Protein AF-A0A222PA37-F1 (afdb_monomer_lite)

Secondary structure (DSSP, 8-state):
-HHHHHTTS-EETTEEEEEEES-TTSEEEEETTTEEEEEEEEEEEETTTTEEEEEEEEEETTEEEEEETTEEEEGGG--

Sequence (79 aa):
MFKEFLEKCLRYGNLYILEETGDRKKVKRISKRHGKVTEASVLLFDSGTKRTTVNEIYLNSQGYFIIRDQKRLKLERFK

Foldseek 3Di:
DVVVLQVPFFDDVQKGFNDKDDDQVAFPDADPVQGTFHRMWTFMAGNVVRDTDIFTWHQDPVGIFTADPNDTGHPVNGD

Structure (mmCIF, N/CA/C/O backbone):
data_AF-A0A222PA37-F1
#
_entry.id   AF-A0A222PA37-F1
#
loop_
_atom_site.group_PDB
_atom_site.id
_atom_site.type_symbol
_atom_site.label_atom_id
_atom_site.label_alt_id
_atom_site.label_comp_id
_atom_site.label_asym_id
_atom_site.label_entity_id
_atom_site.label_seq_id
_atom_site.pdbx_PDB_ins_code
_atom_site.Cartn_x
_atom_site.Cartn_y
_atom_site.Cartn_z
_atom_site.occupancy
_atom_site.B_iso_or_equiv
_atom_site.auth_seq_id
_atom_site.auth_comp_id
_atom_site.auth_asym_id
_atom_site.auth_atom_id
_atom_site.pdbx_PDB_model_num
ATOM 1 N N . MET A 1 1 ? -19.694 -3.213 13.089 1.00 82.25 1 MET A N 1
ATOM 2 C CA . MET A 1 1 ? -19.601 -1.728 13.048 1.00 82.25 1 MET A CA 1
ATOM 3 C C . MET A 1 1 ? -18.302 -1.310 12.339 1.00 82.25 1 MET A C 1
ATOM 5 O O . MET A 1 1 ? -17.346 -2.069 12.391 1.00 82.25 1 MET A O 1
ATOM 9 N N . PHE A 1 2 ? -18.216 -0.142 11.678 1.00 86.56 2 PHE A N 1
ATOM 10 C CA . PHE A 1 2 ? -17.011 0.266 10.907 1.00 86.56 2 PHE A CA 1
ATOM 11 C C . PHE A 1 2 ? -15.711 0.266 11.737 1.00 86.56 2 PHE A C 1
ATOM 13 O O . PHE A 1 2 ? -14.647 -0.080 11.238 1.00 86.56 2 PHE A O 1
ATOM 20 N N . LYS A 1 3 ? -15.804 0.576 13.034 1.00 88.25 3 LYS A N 1
ATOM 21 C CA . LYS A 1 3 ? -14.668 0.525 13.964 1.00 88.25 3 LYS A CA 1
ATOM 22 C C . LYS A 1 3 ? -14.105 -0.894 14.145 1.00 88.25 3 LYS A C 1
ATOM 24 O O . LYS A 1 3 ? -12.903 -1.081 14.031 1.00 88.25 3 LYS A O 1
ATOM 29 N N . GLU A 1 4 ? -14.973 -1.885 14.335 1.00 92.94 4 GLU A N 1
ATOM 30 C CA . GLU A 1 4 ? -14.585 -3.304 14.453 1.00 92.94 4 GLU A CA 1
ATOM 31 C C . GLU A 1 4 ? -13.956 -3.836 13.158 1.00 92.94 4 GLU A C 1
ATOM 33 O O . GLU A 1 4 ? -13.145 -4.757 13.183 1.00 92.94 4 GLU A O 1
ATOM 38 N N . PHE A 1 5 ? -14.341 -3.269 12.010 1.00 93.12 5 PHE A N 1
ATOM 39 C CA . PHE A 1 5 ? -13.705 -3.572 10.731 1.00 93.12 5 PHE A CA 1
ATOM 40 C C . PHE A 1 5 ? -12.278 -3.008 10.672 1.00 93.12 5 PHE A C 1
ATOM 42 O O . PHE A 1 5 ? -11.352 -3.736 10.318 1.00 93.12 5 PHE A O 1
ATOM 49 N N . LEU A 1 6 ? -12.076 -1.750 11.082 1.00 93.38 6 LEU A N 1
ATOM 50 C CA . LEU A 1 6 ? -10.747 -1.125 11.110 1.00 93.38 6 LEU A CA 1
ATOM 51 C C . LEU A 1 6 ? -9.770 -1.834 12.054 1.00 93.38 6 LEU A C 1
ATOM 53 O O . LEU A 1 6 ? -8.587 -1.913 11.739 1.00 93.38 6 LEU A O 1
ATOM 57 N N . GLU A 1 7 ? -10.247 -2.380 13.173 1.00 91.25 7 GLU A N 1
ATOM 58 C CA . GLU A 1 7 ? -9.418 -3.147 14.118 1.00 91.25 7 GLU A CA 1
ATOM 59 C C . GLU A 1 7 ? -8.818 -4.423 13.503 1.00 91.25 7 GLU A C 1
ATOM 61 O O . GLU A 1 7 ? -7.812 -4.925 13.998 1.00 91.25 7 GLU A O 1
ATOM 66 N N . LYS A 1 8 ? -9.399 -4.924 12.406 1.00 93.69 8 LYS A N 1
ATOM 67 C CA . LYS A 1 8 ? -8.903 -6.090 11.657 1.00 93.69 8 LYS A CA 1
ATOM 68 C C . LYS A 1 8 ? -8.005 -5.713 10.475 1.00 93.69 8 LYS A C 1
ATOM 70 O O . LYS A 1 8 ? -7.432 -6.598 9.846 1.00 93.69 8 LYS A O 1
ATOM 75 N N . CYS A 1 9 ? -7.919 -4.428 10.135 1.00 95.50 9 CYS A N 1
ATOM 76 C CA . CYS A 1 9 ? -7.157 -3.945 8.988 1.00 95.50 9 CYS A CA 1
ATOM 77 C C . CYS A 1 9 ? -5.681 -3.747 9.353 1.00 95.50 9 CYS A C 1
ATOM 79 O O . CYS A 1 9 ? -5.365 -3.261 10.439 1.00 95.50 9 CYS A O 1
ATOM 81 N N . L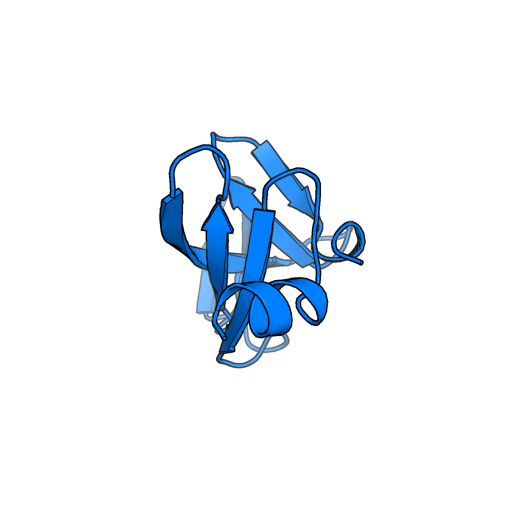EU A 1 10 ? -4.780 -4.025 8.405 1.00 96.50 10 LEU A N 1
ATOM 82 C CA . LEU A 1 10 ? -3.360 -3.701 8.558 1.00 96.50 10 LEU A CA 1
ATOM 83 C C . LEU A 1 10 ? -3.183 -2.186 8.692 1.00 96.50 10 LEU A C 1
ATOM 85 O O . LEU A 1 10 ? -3.704 -1.422 7.867 1.00 96.50 10 LEU A O 1
ATOM 89 N N . ARG A 1 11 ? -2.410 -1.743 9.688 1.00 95.81 11 ARG A N 1
ATOM 90 C CA . ARG A 1 11 ? -2.258 -0.317 9.994 1.00 95.81 11 ARG A CA 1
ATOM 91 C C . ARG A 1 11 ? -0.815 0.152 10.120 1.00 95.81 11 ARG A C 1
ATOM 93 O O . ARG A 1 11 ? 0.078 -0.576 10.545 1.00 95.81 11 ARG A O 1
ATOM 100 N N . TYR A 1 12 ? -0.605 1.425 9.804 1.00 95.69 12 TYR A N 1
ATOM 101 C CA . TYR A 1 12 ? 0.638 2.147 10.054 1.00 95.69 12 TYR A CA 1
ATOM 102 C C . TYR A 1 12 ? 0.325 3.580 10.499 1.00 95.69 12 TYR A C 1
ATOM 104 O O . TYR A 1 12 ? -0.086 4.426 9.702 1.00 95.69 12 TYR A O 1
ATOM 112 N N . GLY A 1 13 ? 0.495 3.858 11.794 1.00 93.88 13 GLY A N 1
ATOM 113 C CA . GLY A 1 13 ? 0.044 5.119 12.389 1.00 93.88 13 GLY A CA 1
ATOM 114 C C . GLY A 1 13 ? -1.476 5.280 12.259 1.00 93.88 13 GLY A C 1
ATOM 115 O O . GLY A 1 13 ? -2.225 4.417 12.709 1.00 93.88 13 GLY A O 1
ATOM 116 N N . ASN A 1 14 ? -1.915 6.364 11.613 1.00 95.31 14 ASN A N 1
ATOM 117 C CA . ASN A 1 14 ? -3.331 6.665 11.345 1.00 95.31 14 ASN A CA 1
ATOM 118 C C . ASN A 1 14 ? -3.857 6.036 10.043 1.00 95.31 14 ASN A C 1
ATOM 120 O O . ASN A 1 14 ? -4.987 6.305 9.640 1.00 95.31 14 ASN A O 1
ATOM 124 N N . LEU A 1 15 ? -3.029 5.260 9.343 1.00 96.69 15 LEU A N 1
ATOM 125 C CA . LEU A 1 15 ? -3.347 4.721 8.027 1.00 96.69 15 LEU A CA 1
ATOM 126 C C . LEU A 1 15 ? -3.774 3.261 8.134 1.00 96.69 15 LEU A C 1
ATOM 128 O O . LEU A 1 15 ? -3.061 2.473 8.749 1.00 96.69 15 LEU A O 1
ATOM 132 N N . TYR A 1 16 ? -4.877 2.907 7.483 1.00 97.50 16 TYR A N 1
ATOM 133 C CA . TYR A 1 16 ? -5.463 1.567 7.463 1.00 97.50 16 TYR A CA 1
ATOM 134 C C . TYR A 1 16 ? -5.625 1.108 6.018 1.00 97.50 16 TYR A C 1
ATOM 136 O O . TYR A 1 16 ? -6.250 1.805 5.215 1.00 97.50 16 TYR A O 1
ATOM 144 N N . ILE A 1 17 ? -5.070 -0.053 5.677 1.00 97.69 17 ILE A N 1
ATOM 145 C CA . ILE A 1 17 ? -5.336 -0.690 4.385 1.00 97.69 17 ILE A CA 1
ATOM 146 C C . ILE A 1 17 ? -6.697 -1.368 4.494 1.00 97.69 17 ILE A C 1
ATOM 148 O O . ILE A 1 17 ? -6.841 -2.348 5.220 1.00 97.69 17 ILE A O 1
ATOM 152 N N . LEU A 1 18 ? -7.688 -0.817 3.796 1.00 97.12 18 LEU A N 1
ATOM 153 C CA . LEU A 1 18 ? -9.044 -1.360 3.773 1.00 97.12 18 LEU A CA 1
ATOM 154 C C . LEU A 1 18 ? -9.160 -2.532 2.801 1.00 97.12 18 LEU A C 1
ATOM 156 O O . LEU A 1 18 ? -9.879 -3.490 3.060 1.00 97.12 18 LEU A O 1
ATOM 160 N N . GLU A 1 19 ? -8.468 -2.424 1.671 1.00 96.69 19 GLU A N 1
ATOM 161 C CA . GLU A 1 19 ? -8.519 -3.393 0.586 1.00 96.69 19 GLU A CA 1
ATOM 162 C C . GLU A 1 19 ? -7.234 -3.312 -0.235 1.00 96.69 19 GLU A C 1
ATOM 164 O O . GLU A 1 19 ? -6.631 -2.243 -0.376 1.00 96.69 19 GLU A O 1
ATOM 169 N N . GLU A 1 20 ? -6.840 -4.442 -0.806 1.00 97.38 20 GLU A N 1
ATOM 170 C CA . GLU A 1 20 ? -5.876 -4.498 -1.889 1.00 97.38 20 GLU A CA 1
ATOM 171 C C . GLU A 1 20 ? -6.500 -5.164 -3.110 1.00 97.38 20 GLU A C 1
ATOM 173 O O . GLU A 1 20 ? -7.112 -6.224 -3.006 1.00 97.38 20 GLU A O 1
ATOM 178 N N . THR A 1 21 ? -6.297 -4.557 -4.273 1.00 97.75 21 THR A N 1
ATOM 179 C CA . THR A 1 21 ? -6.824 -5.027 -5.553 1.00 97.75 21 THR A CA 1
ATOM 180 C C . THR A 1 21 ? -5.697 -5.194 -6.564 1.00 97.75 21 THR A C 1
ATOM 182 O O . THR A 1 21 ? -4.751 -4.408 -6.557 1.00 97.75 21 THR A O 1
ATOM 185 N N . GLY A 1 22 ? -5.836 -6.140 -7.496 1.00 96.88 22 GLY A N 1
ATOM 186 C CA . GLY A 1 22 ? -4.899 -6.345 -8.609 1.00 96.88 22 GLY A CA 1
ATOM 187 C C . GLY A 1 22 ? -3.728 -7.281 -8.289 1.00 96.88 22 GLY A C 1
ATOM 188 O O . GLY A 1 22 ? -3.732 -7.984 -7.282 1.00 96.88 22 GLY A O 1
ATOM 189 N N . ASP A 1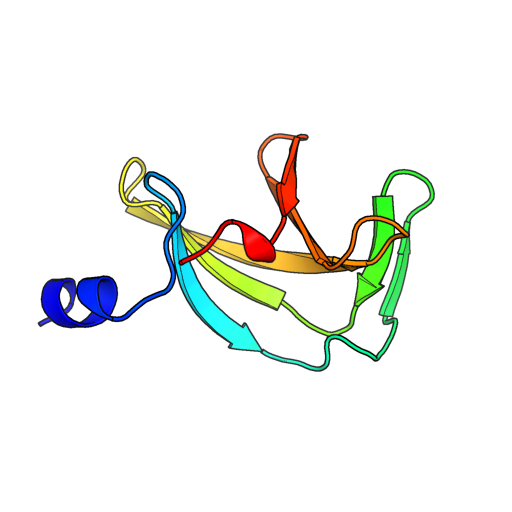 23 ? -2.728 -7.316 -9.177 1.00 96.44 23 ASP A N 1
ATOM 190 C CA . ASP A 1 23 ? -1.573 -8.219 -9.076 1.00 96.44 23 ASP A CA 1
ATOM 191 C C . ASP A 1 23 ? -0.266 -7.442 -8.843 1.00 96.44 23 ASP A C 1
ATOM 193 O O . ASP A 1 23 ? 0.222 -6.713 -9.713 1.00 96.44 23 ASP A O 1
ATOM 197 N N . ARG A 1 24 ? 0.336 -7.634 -7.661 1.00 95.44 24 ARG A N 1
ATOM 198 C CA . ARG A 1 24 ? 1.615 -7.013 -7.276 1.00 95.44 24 ARG A CA 1
ATOM 199 C C . ARG A 1 24 ? 2.783 -7.441 -8.175 1.00 95.44 24 ARG A C 1
ATOM 201 O O . ARG A 1 24 ? 3.776 -6.720 -8.259 1.00 95.44 24 ARG A O 1
ATOM 208 N N . LYS A 1 25 ? 2.713 -8.613 -8.815 1.00 94.88 25 LYS A N 1
ATOM 209 C CA . LYS A 1 25 ? 3.798 -9.162 -9.645 1.00 94.88 25 LYS A CA 1
ATOM 210 C C . LYS A 1 25 ? 3.783 -8.601 -11.063 1.00 94.88 25 LYS A C 1
ATOM 212 O O . LYS A 1 25 ? 4.838 -8.537 -11.698 1.00 94.88 25 LYS A O 1
ATOM 217 N N . LYS A 1 26 ? 2.616 -8.187 -11.560 1.00 96.94 26 LYS A N 1
ATOM 218 C CA . LYS A 1 26 ? 2.481 -7.603 -12.896 1.00 96.94 26 LYS A CA 1
ATOM 219 C C . LYS A 1 26 ? 2.869 -6.137 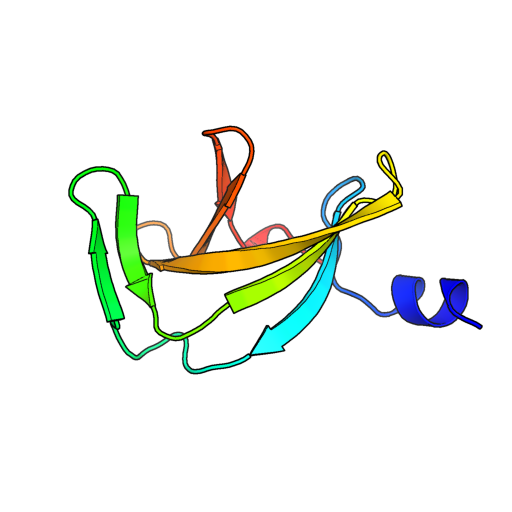-12.877 1.00 96.94 26 LYS A C 1
ATOM 221 O O . LYS A 1 26 ? 2.441 -5.369 -12.019 1.00 96.94 26 LYS A O 1
ATOM 226 N N . VAL A 1 27 ? 3.708 -5.749 -13.830 1.00 95.50 27 VAL A N 1
ATOM 227 C CA . VAL A 1 27 ? 4.188 -4.374 -13.973 1.00 95.50 27 VAL A CA 1
ATOM 228 C C . VAL A 1 27 ? 3.308 -3.661 -14.987 1.00 95.50 27 VAL A C 1
ATOM 230 O O . VAL A 1 27 ? 3.332 -3.999 -16.164 1.00 95.50 27 VAL A O 1
ATOM 233 N N . LYS A 1 28 ? 2.592 -2.632 -14.532 1.00 95.94 28 LYS A N 1
ATOM 234 C CA . LYS A 1 28 ? 1.771 -1.756 -15.374 1.00 95.94 28 LYS A CA 1
ATOM 235 C C . LYS A 1 28 ? 2.627 -0.769 -16.168 1.00 95.94 28 LYS A C 1
ATOM 237 O O . LYS A 1 28 ? 2.377 -0.529 -17.342 1.00 95.94 28 LYS A O 1
ATOM 242 N N . ARG A 1 29 ? 3.614 -0.139 -15.514 1.00 95.88 29 ARG A N 1
ATOM 243 C CA . ARG A 1 29 ? 4.546 0.825 -16.138 1.00 95.88 29 ARG A CA 1
ATOM 244 C C . ARG A 1 29 ? 5.809 1.032 -15.305 1.00 95.88 29 ARG A C 1
ATOM 246 O O . ARG A 1 29 ? 5.860 0.652 -14.139 1.00 95.88 29 ARG A O 1
ATOM 253 N N . ILE A 1 30 ? 6.812 1.707 -15.867 1.00 94.31 30 ILE A N 1
ATOM 254 C CA . ILE A 1 30 ? 8.034 2.101 -15.148 1.00 94.31 30 ILE A CA 1
ATOM 255 C C . ILE A 1 30 ? 8.034 3.617 -14.923 1.00 94.31 30 ILE A C 1
ATOM 257 O O . ILE A 1 30 ? 7.981 4.402 -15.865 1.00 94.31 30 ILE A O 1
ATOM 261 N N . SER A 1 31 ? 8.116 4.037 -13.662 1.00 89.50 31 SER A N 1
ATOM 262 C CA . SER A 1 31 ? 8.338 5.425 -13.257 1.00 89.50 31 SER A CA 1
ATOM 263 C C . SER A 1 31 ? 9.833 5.700 -13.121 1.00 89.50 31 SER A C 1
ATOM 265 O O . SER A 1 31 ? 10.509 5.063 -12.313 1.00 89.50 31 SER A O 1
ATOM 267 N N . LYS A 1 32 ? 10.346 6.713 -13.830 1.00 88.38 32 LYS A N 1
ATOM 268 C CA . LYS A 1 32 ? 11.757 7.132 -13.717 1.00 88.38 32 LYS A CA 1
ATOM 269 C C . LYS A 1 32 ? 12.154 7.502 -12.280 1.00 88.38 32 LYS A C 1
ATOM 271 O O . LYS A 1 32 ? 13.278 7.246 -11.871 1.00 88.38 32 LYS A O 1
ATOM 276 N N . ARG A 1 33 ? 11.231 8.077 -11.498 1.00 87.69 33 ARG A N 1
ATOM 277 C CA . ARG A 1 33 ? 11.493 8.549 -10.124 1.00 87.69 33 ARG A CA 1
ATOM 278 C C . ARG A 1 33 ? 11.273 7.473 -9.057 1.00 87.69 33 ARG A C 1
ATOM 280 O O . ARG A 1 33 ? 11.894 7.509 -7.991 1.00 87.69 33 A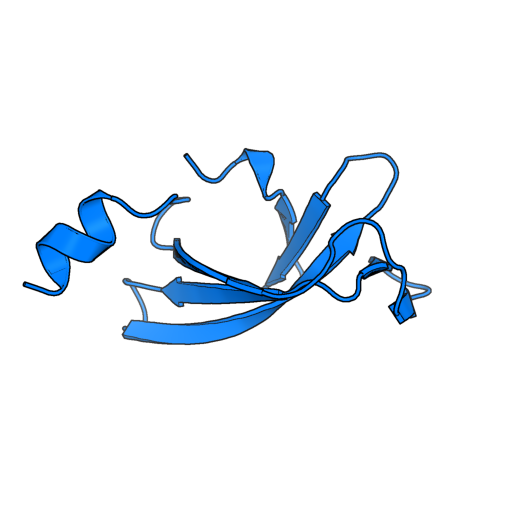RG A O 1
ATOM 287 N N . HIS A 1 34 ? 10.357 6.540 -9.307 1.00 86.94 34 HIS A N 1
ATOM 288 C CA . HIS A 1 34 ? 9.843 5.645 -8.269 1.00 86.94 34 HIS A CA 1
ATOM 289 C C . HIS A 1 34 ? 9.960 4.153 -8.600 1.00 86.94 34 HIS A C 1
ATOM 291 O O . HIS A 1 34 ? 9.633 3.336 -7.755 1.00 86.94 34 HIS A O 1
ATOM 2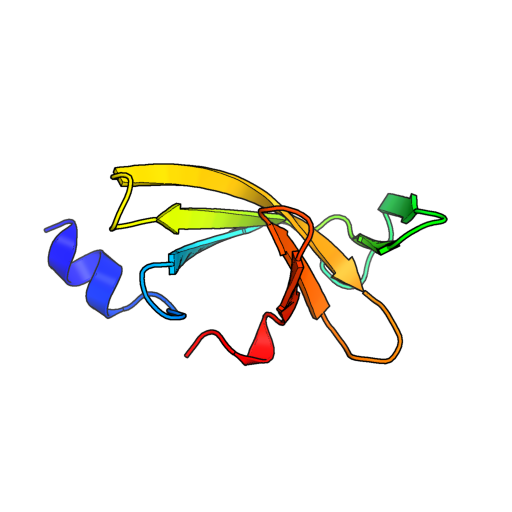97 N N . GLY A 1 35 ? 10.479 3.765 -9.762 1.00 90.56 35 GLY A N 1
ATOM 298 C CA . GLY A 1 35 ? 10.650 2.357 -10.124 1.00 90.56 35 GLY A CA 1
ATOM 299 C C . GLY A 1 35 ? 9.404 1.751 -10.769 1.00 90.56 35 GLY A C 1
ATOM 300 O O . GLY A 1 35 ? 8.658 2.442 -11.461 1.00 90.56 35 GLY A O 1
ATOM 301 N N . LYS A 1 36 ? 9.199 0.442 -10.598 1.00 96.75 36 LYS A N 1
ATOM 302 C CA . LYS A 1 36 ? 8.127 -0.294 -11.283 1.00 96.75 36 LYS A CA 1
ATOM 303 C C . LYS A 1 36 ? 6.793 -0.011 -10.601 1.00 96.75 36 LYS A C 1
ATOM 305 O O . LYS A 1 36 ? 6.666 -0.230 -9.403 1.00 96.75 36 LYS A O 1
ATOM 310 N N . VAL A 1 37 ? 5.811 0.457 -11.358 1.00 97.25 37 VAL A N 1
ATOM 311 C CA . VAL A 1 37 ? 4.421 0.563 -10.908 1.00 97.25 37 VAL A CA 1
ATOM 312 C C . VAL A 1 37 ? 3.730 -0.747 -11.245 1.00 97.25 37 VAL A C 1
ATOM 314 O O . VAL A 1 37 ? 3.770 -1.183 -12.398 1.00 97.25 37 VAL A O 1
ATOM 317 N N . THR A 1 38 ? 3.140 -1.384 -10.243 1.00 97.81 38 THR A N 1
ATOM 318 C CA . THR A 1 38 ? 2.452 -2.669 -10.399 1.00 97.81 38 THR A CA 1
ATOM 319 C C . THR A 1 38 ? 1.018 -2.468 -10.900 1.00 97.81 38 THR A C 1
ATOM 321 O O . THR A 1 38 ? 0.537 -1.336 -10.986 1.00 97.81 38 THR A O 1
ATOM 324 N N . GLU A 1 39 ? 0.333 -3.551 -11.255 1.00 97.56 39 GLU A N 1
ATOM 325 C CA . GLU A 1 39 ? -1.116 -3.532 -11.502 1.00 97.56 39 GLU A CA 1
ATOM 326 C C . GLU A 1 39 ? -1.936 -3.513 -10.204 1.00 97.56 39 GLU A C 1
ATOM 328 O O . GLU A 1 39 ? -3.153 -3.350 -10.259 1.00 97.56 39 GLU A O 1
ATOM 333 N N . ALA A 1 40 ? -1.289 -3.657 -9.043 1.00 98.12 40 ALA A N 1
ATOM 334 C CA . ALA A 1 40 ? -1.956 -3.616 -7.755 1.00 98.12 40 ALA A CA 1
ATOM 335 C C . ALA A 1 40 ? -2.092 -2.199 -7.185 1.00 98.12 40 ALA A C 1
ATOM 337 O O . ALA A 1 40 ? -1.260 -1.308 -7.401 1.00 98.12 40 ALA A O 1
ATOM 338 N N . SER A 1 41 ? -3.130 -2.018 -6.377 1.00 97.88 41 SER A N 1
ATOM 339 C CA . SER A 1 41 ? -3.386 -0.811 -5.599 1.00 97.88 41 SER A CA 1
ATOM 340 C C . SER A 1 41 ? -3.987 -1.149 -4.245 1.00 97.88 41 SER A C 1
ATOM 342 O O . SER A 1 41 ? -4.670 -2.157 -4.099 1.00 97.88 41 SER A O 1
ATOM 344 N N . VAL A 1 42 ? -3.776 -0.269 -3.272 1.00 97.88 42 VAL A N 1
ATOM 345 C CA . VAL A 1 42 ? -4.436 -0.344 -1.965 1.00 97.88 42 VAL A CA 1
ATOM 346 C C . VAL A 1 42 ? -5.440 0.784 -1.799 1.00 97.88 42 VAL A C 1
ATOM 348 O O . VAL A 1 42 ? -5.157 1.941 -2.134 1.00 97.88 42 VAL A O 1
ATOM 351 N N . LEU A 1 43 ? -6.595 0.452 -1.233 1.00 97.81 43 LEU A N 1
ATOM 352 C CA . LEU A 1 43 ? -7.540 1.415 -0.699 1.00 97.81 43 LEU A CA 1
ATOM 353 C C . LEU A 1 43 ? -7.110 1.764 0.725 1.00 97.81 43 LEU A C 1
ATOM 355 O O . LEU A 1 43 ? -7.157 0.935 1.632 1.00 97.81 43 LEU A O 1
ATOM 359 N N . LEU A 1 44 ? -6.656 2.995 0.915 1.00 97.25 44 LEU A N 1
ATOM 360 C CA . LEU A 1 44 ? -6.044 3.447 2.153 1.00 97.25 44 LEU A CA 1
ATOM 361 C C . LEU A 1 44 ? -6.956 4.448 2.853 1.00 97.25 44 LEU A C 1
ATOM 363 O O . LEU A 1 44 ? -7.220 5.523 2.317 1.00 97.25 44 LEU A O 1
ATOM 367 N N . PHE A 1 45 ? -7.387 4.126 4.064 1.00 97.06 45 PHE A N 1
ATOM 368 C CA . PHE A 1 45 ? -8.106 5.044 4.937 1.00 97.06 45 PHE A CA 1
ATOM 369 C C . PHE A 1 45 ? -7.147 5.753 5.886 1.00 97.06 45 PHE A C 1
ATOM 371 O O . PHE A 1 45 ? -6.273 5.130 6.480 1.00 97.06 45 PHE A O 1
ATOM 378 N N . ASP A 1 46 ? -7.314 7.059 6.040 1.00 96.12 46 ASP A N 1
ATOM 379 C CA . ASP A 1 46 ? -6.594 7.872 7.013 1.00 96.12 46 ASP A CA 1
ATOM 380 C C . ASP A 1 46 ? -7.561 8.341 8.095 1.00 96.12 46 ASP A C 1
ATOM 382 O O . ASP A 1 46 ? -8.431 9.173 7.839 1.00 96.12 46 ASP A O 1
ATOM 386 N N . SER A 1 47 ? -7.402 7.826 9.313 1.00 95.12 47 SER A N 1
ATOM 387 C CA . SER A 1 47 ? -8.267 8.177 10.438 1.00 95.12 47 SER A CA 1
ATOM 388 C C . SER A 1 47 ? -8.073 9.614 10.924 1.00 95.12 47 SER A C 1
ATOM 390 O O . SER A 1 47 ? -8.978 10.159 11.551 1.00 95.12 47 SER A O 1
ATOM 392 N N . GLY A 1 48 ? -6.923 10.235 10.641 1.00 94.69 48 GLY A N 1
ATOM 393 C CA . GLY A 1 48 ? -6.645 11.625 11.000 1.00 94.69 48 GLY A CA 1
ATOM 394 C C . GLY A 1 48 ? -7.427 12.608 10.132 1.00 94.69 48 GLY A C 1
ATOM 395 O O . GLY A 1 48 ? -7.989 13.572 10.643 1.00 94.69 48 GLY A O 1
ATOM 396 N N . THR A 1 49 ? -7.515 12.338 8.827 1.00 95.44 49 THR A N 1
ATOM 397 C CA . THR A 1 49 ? -8.249 13.188 7.868 1.00 95.44 49 THR A CA 1
ATOM 398 C C . THR A 1 49 ? -9.647 12.669 7.524 1.00 95.44 49 THR A C 1
ATOM 400 O O . THR A 1 49 ? -10.420 13.380 6.883 1.00 95.44 49 THR A O 1
ATOM 403 N N . LYS A 1 50 ? -9.982 11.444 7.949 1.00 95.25 50 LYS A N 1
ATOM 404 C CA . LYS A 1 50 ? -11.202 10.694 7.601 1.00 95.25 50 LYS A CA 1
ATOM 405 C C . LYS A 1 50 ? -11.399 10.514 6.091 1.00 95.25 50 LYS A C 1
ATOM 407 O O . LYS A 1 50 ? -12.530 10.447 5.616 1.00 95.25 50 LYS A O 1
ATOM 412 N N . ARG A 1 51 ? -10.305 10.451 5.327 1.00 95.44 51 ARG A N 1
ATOM 413 C CA . ARG A 1 51 ? -10.332 10.296 3.867 1.00 95.44 51 ARG A CA 1
ATOM 414 C C . ARG A 1 51 ? -9.849 8.921 3.450 1.00 95.44 51 ARG A C 1
ATOM 416 O O . ARG A 1 51 ? -8.936 8.364 4.057 1.00 95.44 51 ARG A O 1
ATOM 423 N N . THR A 1 52 ? -10.413 8.439 2.353 1.00 96.75 52 THR A N 1
ATOM 424 C CA . THR A 1 52 ? -9.973 7.218 1.686 1.00 96.75 52 THR A CA 1
ATOM 425 C C . THR A 1 52 ? -9.340 7.575 0.349 1.00 96.75 52 THR A C 1
ATOM 427 O O . THR A 1 52 ? -9.892 8.379 -0.400 1.00 96.75 52 THR A O 1
ATOM 430 N N . THR A 1 53 ? -8.182 6.997 0.041 1.00 96.56 53 THR A N 1
ATOM 431 C CA . THR A 1 53 ? -7.499 7.193 -1.242 1.00 96.56 53 THR A CA 1
ATOM 432 C C . THR A 1 53 ? -7.038 5.868 -1.827 1.00 96.56 53 THR A C 1
ATOM 434 O O . THR A 1 53 ? -6.558 4.989 -1.113 1.00 96.56 53 THR A O 1
ATOM 437 N N . VAL A 1 54 ? -7.162 5.728 -3.145 1.00 97.12 54 VAL A N 1
ATOM 438 C CA . VAL A 1 54 ? -6.568 4.606 -3.879 1.00 97.12 54 VAL A CA 1
ATOM 439 C C . VAL A 1 54 ? -5.116 4.952 -4.179 1.00 97.12 54 VAL A C 1
ATOM 441 O O . VAL A 1 54 ? -4.829 6.016 -4.727 1.00 97.12 54 VAL A O 1
ATOM 444 N N . ASN A 1 55 ? -4.196 4.064 -3.814 1.00 97.00 55 ASN A N 1
ATOM 445 C CA . ASN A 1 55 ? -2.766 4.262 -4.016 1.00 97.00 55 ASN A CA 1
ATOM 446 C C . ASN A 1 55 ? -2.197 3.089 -4.811 1.00 97.00 55 ASN A C 1
ATOM 448 O O . ASN A 1 55 ? -2.325 1.939 -4.398 1.00 97.00 55 ASN A O 1
ATOM 452 N N . GLU A 1 56 ? -1.547 3.379 -5.938 1.00 97.25 56 GLU A N 1
ATOM 453 C CA . GLU A 1 56 ? -0.824 2.364 -6.708 1.00 97.25 56 GLU A CA 1
ATOM 454 C C . GLU A 1 56 ? 0.327 1.779 -5.879 1.00 97.25 56 GLU A C 1
ATOM 456 O O . GLU A 1 56 ? 1.018 2.501 -5.150 1.00 97.25 56 GLU A O 1
ATOM 461 N N . ILE A 1 57 ? 0.558 0.475 -6.027 1.00 97.94 57 ILE A N 1
ATOM 462 C CA . ILE A 1 57 ? 1.695 -0.206 -5.416 1.00 97.94 57 ILE A CA 1
ATOM 463 C C . ILE A 1 57 ? 2.886 -0.148 -6.372 1.00 97.94 57 ILE A C 1
ATOM 465 O O . ILE A 1 57 ? 2.790 -0.464 -7.560 1.00 97.94 57 ILE A O 1
ATOM 469 N N . TYR A 1 58 ? 4.031 0.234 -5.824 1.00 97.50 58 TYR A N 1
ATOM 470 C CA . TYR A 1 58 ? 5.318 0.307 -6.495 1.00 97.50 58 TYR A CA 1
ATOM 471 C C . TYR A 1 58 ? 6.236 -0.803 -5.981 1.00 97.50 58 TYR A C 1
ATOM 473 O O . TYR A 1 58 ? 6.141 -1.218 -4.825 1.00 97.50 58 TYR A O 1
ATOM 481 N N . LEU A 1 59 ? 7.158 -1.246 -6.832 1.00 95.94 59 LEU A N 1
ATOM 482 C CA . LEU A 1 59 ? 8.189 -2.231 -6.524 1.00 95.94 59 LEU A CA 1
ATOM 483 C C . LEU A 1 59 ? 9.571 -1.697 -6.917 1.00 95.94 59 LEU A C 1
ATOM 485 O O . LEU A 1 59 ? 9.797 -1.235 -8.042 1.00 95.94 59 LEU A O 1
ATOM 489 N N . ASN A 1 60 ? 10.523 -1.810 -5.993 1.00 92.56 60 ASN A N 1
ATOM 490 C CA . ASN A 1 60 ? 11.949 -1.620 -6.249 1.00 92.56 60 ASN A CA 1
ATOM 491 C C . ASN A 1 60 ? 12.781 -2.635 -5.438 1.00 92.56 60 ASN A C 1
ATOM 493 O O . ASN A 1 60 ? 12.234 -3.561 -4.843 1.00 92.56 60 ASN A O 1
ATOM 497 N N . SER A 1 61 ? 14.104 -2.457 -5.393 1.00 90.31 61 SER A N 1
ATOM 498 C CA . SER A 1 61 ? 15.018 -3.326 -4.636 1.00 90.31 61 SER A CA 1
ATOM 499 C C . SER A 1 61 ? 14.756 -3.375 -3.123 1.00 90.31 61 SER A C 1
ATOM 501 O O . SER A 1 61 ? 15.218 -4.296 -2.464 1.00 90.31 61 SER A O 1
ATOM 503 N N . GLN A 1 62 ? 14.015 -2.415 -2.561 1.00 89.81 62 GLN A N 1
ATOM 504 C CA . GLN A 1 62 ? 13.655 -2.354 -1.140 1.00 89.81 62 GLN A CA 1
ATOM 505 C C . GLN A 1 62 ? 12.290 -2.992 -0.828 1.00 89.81 62 GLN A C 1
ATOM 507 O O . GLN A 1 62 ? 11.864 -2.937 0.328 1.00 89.81 62 GLN A O 1
ATOM 512 N N . GLY A 1 63 ? 11.604 -3.550 -1.834 1.00 94.19 63 GLY A N 1
ATOM 513 C CA . GLY A 1 63 ? 10.304 -4.208 -1.705 1.00 94.19 63 GLY A CA 1
ATOM 514 C C . GLY A 1 63 ? 9.128 -3.375 -2.221 1.00 94.19 63 GLY A C 1
ATOM 515 O O . GLY A 1 63 ? 9.294 -2.470 -3.045 1.00 94.19 63 GLY A O 1
ATOM 516 N N . TYR A 1 64 ? 7.926 -3.713 -1.745 1.00 96.88 64 TYR A N 1
ATOM 517 C CA . TYR A 1 64 ? 6.680 -3.053 -2.135 1.00 96.88 64 TYR A CA 1
ATOM 518 C C . TYR A 1 64 ? 6.384 -1.824 -1.276 1.00 96.88 64 TYR A C 1
ATOM 520 O O . TYR A 1 64 ? 6.504 -1.853 -0.047 1.00 96.88 64 TYR A O 1
ATOM 528 N N . PHE A 1 65 ? 5.949 -0.745 -1.913 1.00 97.00 65 PHE A N 1
ATOM 529 C CA . PHE A 1 65 ? 5.606 0.498 -1.233 1.00 97.00 65 PHE A CA 1
ATOM 530 C C . PHE A 1 65 ? 4.537 1.281 -1.988 1.00 97.00 65 PHE A C 1
ATOM 532 O O . PHE A 1 65 ? 4.338 1.102 -3.185 1.00 97.00 65 PHE A O 1
ATOM 539 N N . ILE A 1 66 ? 3.889 2.197 -1.281 1.00 96.62 66 ILE A N 1
ATOM 540 C CA . ILE A 1 66 ? 3.030 3.230 -1.859 1.00 96.62 66 ILE A CA 1
ATOM 541 C C . ILE A 1 66 ? 3.718 4.589 -1.752 1.00 96.62 66 ILE A C 1
ATOM 543 O O . ILE A 1 66 ? 4.609 4.793 -0.919 1.00 96.62 66 ILE A O 1
ATOM 547 N N . ILE A 1 67 ? 3.303 5.532 -2.591 1.00 94.00 67 ILE A N 1
ATOM 548 C CA . ILE A 1 67 ? 3.761 6.919 -2.516 1.00 94.00 67 ILE A CA 1
ATOM 549 C C . ILE A 1 67 ? 2.648 7.751 -1.904 1.00 94.00 67 ILE A C 1
ATOM 551 O O . ILE A 1 67 ? 1.550 7.801 -2.445 1.00 94.00 67 ILE A O 1
ATOM 555 N N . ARG A 1 68 ? 2.950 8.434 -0.804 1.00 90.62 68 ARG A N 1
ATOM 556 C CA . ARG A 1 68 ? 2.018 9.341 -0.135 1.00 90.62 68 ARG A CA 1
ATOM 557 C C . ARG A 1 68 ? 2.780 10.549 0.384 1.00 90.62 68 ARG A C 1
ATOM 559 O O . ARG A 1 68 ? 3.862 10.386 0.940 1.00 90.62 68 ARG A O 1
ATOM 566 N N . ASP A 1 69 ? 2.258 11.750 0.146 1.00 87.50 69 ASP A N 1
ATOM 567 C CA . ASP A 1 69 ? 2.884 13.020 0.549 1.00 87.50 69 ASP A CA 1
ATOM 568 C C . ASP A 1 69 ? 4.361 13.119 0.124 1.00 87.50 69 ASP A C 1
ATOM 570 O O . ASP A 1 69 ? 5.239 13.507 0.892 1.00 87.50 69 ASP A O 1
ATOM 574 N N . GLN A 1 70 ? 4.647 12.685 -1.111 1.00 86.50 70 GLN A N 1
ATOM 575 C CA . GLN A 1 70 ? 5.992 12.583 -1.701 1.00 86.50 70 GLN A CA 1
ATOM 576 C C . GLN A 1 70 ? 6.961 11.618 -0.986 1.00 86.50 70 GLN A C 1
ATOM 578 O O . GLN A 1 70 ? 8.121 11.496 -1.388 1.00 86.50 70 GLN A O 1
ATOM 583 N N . LYS A 1 71 ? 6.500 10.884 0.030 1.00 90.94 71 LYS A N 1
ATOM 584 C CA . LYS A 1 71 ? 7.264 9.876 0.771 1.00 90.94 71 LYS A CA 1
ATOM 585 C C . LYS A 1 71 ? 6.921 8.469 0.291 1.00 90.94 71 LYS A C 1
ATOM 587 O O . LYS A 1 71 ? 5.824 8.202 -0.193 1.00 90.94 71 LYS A O 1
ATOM 592 N N . ARG A 1 72 ? 7.878 7.551 0.443 1.00 93.50 72 ARG A N 1
ATOM 593 C CA . ARG A 1 72 ? 7.688 6.118 0.182 1.00 93.50 72 ARG A CA 1
ATOM 594 C C . ARG A 1 72 ? 7.295 5.431 1.485 1.00 93.50 72 ARG A C 1
ATOM 596 O O . ARG A 1 72 ? 8.078 5.421 2.433 1.00 93.50 72 ARG A O 1
ATOM 603 N N . LEU A 1 73 ? 6.102 4.854 1.522 1.00 95.69 73 LEU A N 1
ATOM 604 C CA . LEU A 1 73 ? 5.619 4.063 2.648 1.00 95.69 73 LEU A CA 1
ATOM 605 C C . LEU A 1 73 ? 5.664 2.595 2.263 1.00 95.69 73 LEU A C 1
ATOM 607 O O . LEU A 1 73 ? 4.908 2.145 1.405 1.00 95.69 73 LEU A O 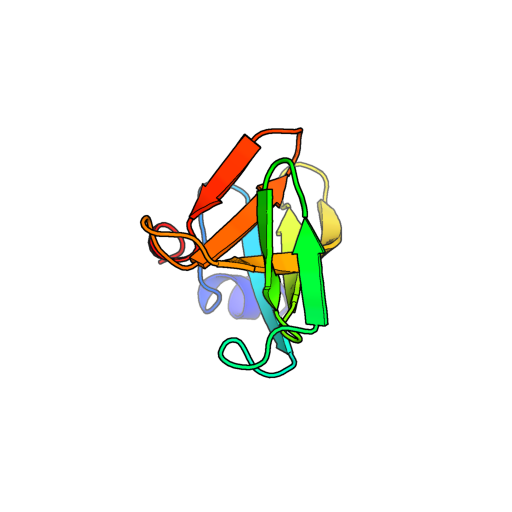1
ATOM 611 N N . LYS A 1 74 ? 6.572 1.847 2.882 1.00 95.94 74 LYS A N 1
ATOM 612 C CA . LYS A 1 74 ? 6.692 0.418 2.616 1.00 95.94 74 LYS A CA 1
ATOM 613 C C . LYS A 1 74 ? 5.487 -0.339 3.163 1.00 95.94 74 LYS A C 1
ATOM 615 O O . LYS A 1 74 ? 5.112 -0.125 4.316 1.00 95.94 74 LYS A O 1
ATOM 620 N N . LEU A 1 75 ? 4.942 -1.257 2.367 1.00 95.94 75 LEU A N 1
ATOM 621 C CA . LEU A 1 75 ? 3.792 -2.069 2.774 1.00 95.94 75 LEU A CA 1
ATOM 622 C C . LEU A 1 75 ? 4.125 -2.990 3.957 1.00 95.94 75 LEU A C 1
ATOM 624 O O . LEU A 1 75 ? 3.264 -3.235 4.786 1.00 95.94 75 LEU A O 1
ATOM 628 N N . GLU A 1 76 ? 5.388 -3.406 4.108 1.00 95.38 76 GLU A N 1
ATOM 629 C CA . GLU A 1 76 ? 5.865 -4.219 5.246 1.00 95.38 76 GLU A CA 1
ATOM 630 C C . GLU A 1 76 ? 5.684 -3.551 6.623 1.00 95.38 76 GLU A C 1
ATOM 632 O O . GLU A 1 76 ? 5.754 -4.215 7.654 1.00 95.38 76 GLU A O 1
ATOM 637 N N . ARG A 1 77 ? 5.492 -2.224 6.657 1.00 95.25 77 ARG A N 1
ATOM 638 C CA . ARG A 1 77 ? 5.271 -1.476 7.903 1.00 95.25 77 ARG A CA 1
ATOM 639 C C . ARG A 1 77 ? 3.829 -1.542 8.394 1.00 95.25 77 ARG A C 1
ATOM 641 O O . ARG A 1 77 ? 3.592 -1.175 9.542 1.00 95.25 77 ARG A O 1
ATOM 648 N N . PHE A 1 78 ? 2.898 -1.955 7.539 1.00 95.75 78 PHE A N 1
ATOM 649 C CA . PHE A 1 78 ? 1.501 -2.125 7.905 1.00 95.75 78 PHE A CA 1
ATOM 650 C C . PHE A 1 78 ? 1.342 -3.480 8.598 1.00 95.75 78 PHE A C 1
ATOM 652 O O . PHE A 1 78 ? 1.685 -4.509 8.015 1.00 95.75 78 PHE A O 1
ATOM 659 N N . LYS A 1 79 ? 0.880 -3.461 9.850 1.00 92.25 79 LYS A N 1
ATOM 660 C CA . LYS A 1 79 ? 0.702 -4.643 10.704 1.00 92.25 79 LYS A CA 1
ATOM 661 C C . LYS A 1 79 ? -0.675 -4.662 11.339 1.00 92.25 79 LYS A C 1
ATOM 663 O O . LYS A 1 79 ? -1.242 -3.559 11.510 1.00 92.25 79 LYS A O 1
#

pLDDT: mean 94.56, std 3.38, range [82.25, 98.12]

Radius of gyration: 12.71 Å; chains: 1; bounding box: 35×22×31 Å